Protein AF-A0A924BWK3-F1 (afdb_monomer_lite)

Sequence (110 aa):
VSGLRAALDDLARATPAAASVGALTLARALAAKTATVRYDAFLDLVPAYLATAARGLTGNRLARAIDRWEQATSLAASAVPLSLEPQSVAFRLAELVADLSRIGQPHEIA

Secondary structure (DSSP, 8-state):
-HHHHHHHHHHHHS-HHHHHHHHHHHHHHHSSGGGHHHHHHHHHHHHHHHHHHHTT--HHHHHHHHHHHHHHHHHHHHHTTTT--HHHHHHHHHHHHHTHHHHHS-----

pLDDT: mean 87.27, std 11.07, range [36.78, 95.5]

Radius of gyration: 13.74 Å; chains: 1; bounding box: 28×27×48 Å

Foldseek 3Di:
DVVLVVLLVCLLQDDLVVNLVSLLVQLVVCLDPVNVVVLLVLLVVLLVVLVVLLVVDDDPLNVLSVVLSVVSNVLSVCCVVVVNRSSVSSSSSSSSSNCNNVSPDPPPDD

Structure (mmCIF, N/CA/C/O backbone):
data_AF-A0A924BWK3-F1
#
_entry.id   AF-A0A924BWK3-F1
#
loop_
_atom_site.group_PDB
_atom_site.id
_atom_site.type_symbol
_atom_site.label_atom_id
_atom_site.label_alt_id
_atom_site.label_comp_id
_atom_site.label_asym_id
_atom_site.label_entity_id
_atom_site.label_seq_id
_atom_site.pdbx_PDB_ins_code
_atom_site.Cartn_x
_atom_site.Cartn_y
_atom_site.Cartn_z
_atom_site.occupancy
_atom_site.B_iso_or_equiv
_atom_site.auth_seq_id
_atom_site.auth_comp_id
_atom_site.auth_asym_id
_atom_site.auth_atom_id
_atom_site.pdbx_PDB_model_num
ATOM 1 N N . VAL A 1 1 ? 1.222 -9.182 -10.924 1.00 64.06 1 VAL A N 1
ATOM 2 C CA . VAL A 1 1 ? 0.835 -8.404 -9.719 1.00 64.06 1 VAL A CA 1
ATOM 3 C C . VAL A 1 1 ? 0.844 -9.215 -8.422 1.00 64.06 1 VAL A C 1
ATOM 5 O O . VAL A 1 1 ? 1.172 -8.652 -7.389 1.00 64.06 1 VAL A O 1
ATOM 8 N N . SER A 1 2 ? 0.580 -10.527 -8.445 1.00 71.62 2 SER A N 1
ATOM 9 C CA . SER A 1 2 ? 0.488 -11.378 -7.241 1.00 71.62 2 SER A CA 1
ATOM 10 C C . SER A 1 2 ? 1.726 -11.326 -6.328 1.00 71.62 2 SER A C 1
ATOM 12 O O . SER A 1 2 ? 1.585 -11.175 -5.120 1.00 71.62 2 SER A O 1
ATOM 14 N N . GLY A 1 3 ? 2.940 -11.357 -6.893 1.00 83.81 3 GLY A N 1
ATOM 15 C CA . GLY A 1 3 ? 4.179 -11.248 -6.104 1.00 83.81 3 GLY A CA 1
ATOM 16 C C . GLY A 1 3 ? 4.395 -9.877 -5.449 1.00 83.81 3 GLY A C 1
ATOM 17 O O . GLY A 1 3 ? 4.993 -9.793 -4.384 1.00 83.81 3 GLY A O 1
ATOM 18 N N . LEU A 1 4 ? 3.862 -8.806 -6.045 1.00 86.69 4 LEU A N 1
ATOM 19 C CA . LEU A 1 4 ? 3.962 -7.449 -5.502 1.00 86.69 4 LEU A CA 1
ATOM 20 C C . LEU A 1 4 ? 3.043 -7.272 -4.291 1.00 86.69 4 LEU A C 1
ATOM 22 O O . LEU A 1 4 ? 3.451 -6.721 -3.277 1.00 86.69 4 LEU A O 1
ATOM 26 N N . ARG A 1 5 ? 1.824 -7.817 -4.381 1.00 88.44 5 ARG A N 1
ATOM 27 C CA . ARG A 1 5 ? 0.885 -7.890 -3.257 1.00 88.44 5 ARG A CA 1
ATOM 28 C C . ARG A 1 5 ? 1.503 -8.650 -2.079 1.00 88.44 5 ARG A C 1
ATOM 30 O O . ARG A 1 5 ? 1.487 -8.133 -0.973 1.00 88.44 5 ARG A O 1
ATOM 37 N N . ALA A 1 6 ? 2.109 -9.814 -2.334 1.00 89.44 6 ALA A N 1
ATOM 38 C CA . ALA A 1 6 ? 2.772 -10.608 -1.299 1.00 89.44 6 ALA A CA 1
ATOM 39 C C . ALA A 1 6 ? 3.913 -9.844 -0.599 1.00 89.44 6 ALA A C 1
ATOM 41 O O . ALA A 1 6 ? 4.043 -9.931 0.618 1.00 89.44 6 ALA A O 1
ATOM 42 N N . ALA A 1 7 ? 4.698 -9.059 -1.347 1.00 90.31 7 ALA A N 1
ATOM 43 C CA . ALA A 1 7 ? 5.734 -8.205 -0.769 1.00 90.31 7 ALA A CA 1
ATOM 44 C C . ALA A 1 7 ? 5.147 -7.094 0.121 1.00 90.31 7 ALA A C 1
ATOM 46 O O . ALA A 1 7 ? 5.662 -6.850 1.206 1.00 90.31 7 ALA A O 1
ATOM 47 N N . LEU A 1 8 ? 4.050 -6.448 -0.294 1.00 91.50 8 LEU A N 1
ATOM 48 C CA . LEU A 1 8 ? 3.354 -5.449 0.532 1.00 91.50 8 LEU A CA 1
ATOM 49 C C . LEU A 1 8 ? 2.784 -6.055 1.822 1.00 91.50 8 LEU A C 1
ATOM 51 O O . LEU A 1 8 ? 2.866 -5.446 2.885 1.00 91.50 8 LEU A O 1
ATOM 55 N N . ASP A 1 9 ? 2.237 -7.263 1.724 1.00 91.38 9 ASP A N 1
ATOM 56 C CA . ASP A 1 9 ? 1.752 -8.047 2.857 1.00 91.38 9 ASP A CA 1
ATOM 57 C C . ASP A 1 9 ? 2.871 -8.372 3.861 1.00 91.38 9 ASP A C 1
ATOM 59 O O . ASP A 1 9 ? 2.662 -8.290 5.072 1.00 91.38 9 ASP A O 1
ATOM 63 N N . ASP A 1 10 ? 4.061 -8.727 3.370 1.00 91.56 10 ASP A N 1
ATOM 64 C CA . ASP A 1 10 ? 5.242 -8.966 4.204 1.00 91.56 10 ASP A CA 1
ATOM 65 C C . ASP A 1 10 ? 5.694 -7.685 4.922 1.00 91.56 10 ASP A C 1
ATOM 67 O O . ASP A 1 10 ? 5.833 -7.676 6.146 1.00 91.56 10 ASP A O 1
ATOM 71 N N . LEU A 1 11 ? 5.784 -6.566 4.192 1.00 91.31 11 LEU A N 1
ATOM 72 C CA . LEU A 1 11 ? 6.119 -5.251 4.752 1.00 91.31 11 LEU A CA 1
ATOM 73 C C . LEU A 1 11 ? 5.142 -4.807 5.841 1.00 91.31 11 LEU A C 1
ATOM 75 O O . LEU A 1 11 ? 5.564 -4.283 6.868 1.00 91.31 11 LEU A O 1
ATOM 79 N N . ALA A 1 12 ? 3.843 -5.026 5.632 1.00 89.56 12 ALA A N 1
ATOM 80 C CA . ALA A 1 12 ? 2.808 -4.638 6.586 1.00 89.56 12 ALA A CA 1
ATOM 81 C C . ALA A 1 12 ? 2.835 -5.466 7.887 1.00 89.56 12 ALA A C 1
ATOM 83 O O . ALA A 1 12 ? 2.272 -5.030 8.891 1.00 89.56 12 ALA A O 1
ATOM 84 N N . ARG A 1 13 ? 3.462 -6.653 7.883 1.00 88.25 13 ARG A N 1
ATOM 85 C CA . ARG A 1 13 ? 3.604 -7.535 9.059 1.00 88.25 13 ARG A CA 1
ATOM 86 C C . ARG A 1 13 ? 4.989 -7.488 9.701 1.00 88.25 13 ARG A C 1
ATOM 88 O O . ARG A 1 13 ? 5.143 -7.934 10.836 1.00 88.25 13 ARG A O 1
ATOM 95 N N . ALA A 1 14 ? 5.989 -6.998 8.979 1.00 88.56 14 ALA A N 1
ATOM 96 C CA . ALA A 1 14 ? 7.358 -6.923 9.450 1.00 88.56 14 ALA A CA 1
ATOM 97 C C . ALA A 1 14 ? 7.511 -5.933 10.618 1.00 88.56 14 ALA A C 1
ATOM 99 O O . ALA A 1 14 ? 6.751 -4.975 10.772 1.00 88.56 14 ALA A O 1
ATOM 100 N N . THR A 1 15 ? 8.540 -6.145 11.441 1.00 87.31 15 THR A N 1
ATOM 101 C CA . THR A 1 15 ? 8.966 -5.133 12.417 1.00 87.31 15 THR A CA 1
ATOM 102 C C . THR A 1 15 ? 9.446 -3.880 11.681 1.00 87.31 15 THR A C 1
ATOM 104 O O . THR A 1 15 ? 9.922 -4.002 10.552 1.00 87.31 15 THR A O 1
ATOM 107 N N . PRO A 1 16 ? 9.418 -2.681 12.294 1.00 84.06 16 PRO A N 1
ATOM 108 C CA . PRO A 1 16 ? 9.832 -1.454 11.611 1.00 84.06 16 PRO A CA 1
ATOM 109 C C . PRO A 1 16 ? 11.221 -1.547 10.959 1.00 84.06 16 PRO A C 1
ATOM 111 O O . PRO A 1 16 ? 11.397 -1.133 9.819 1.00 84.06 16 PRO A O 1
ATOM 114 N N . ALA A 1 17 ? 12.190 -2.170 11.641 1.00 85.38 17 ALA A N 1
ATOM 115 C CA . ALA A 1 17 ? 13.537 -2.360 11.107 1.00 85.38 17 ALA A CA 1
ATOM 116 C C . ALA A 1 17 ? 13.569 -3.299 9.885 1.00 85.38 17 ALA A C 1
ATOM 118 O O . ALA A 1 17 ? 14.219 -2.992 8.887 1.00 85.38 17 ALA A O 1
ATOM 119 N N . ALA A 1 18 ? 12.853 -4.428 9.937 1.00 89.06 18 ALA A N 1
ATOM 120 C CA . ALA A 1 18 ? 12.775 -5.363 8.816 1.00 89.06 18 ALA A CA 1
ATOM 121 C C . ALA A 1 18 ? 11.975 -4.777 7.639 1.00 89.06 18 ALA A C 1
ATOM 123 O O . ALA A 1 18 ? 12.346 -4.970 6.481 1.00 89.06 18 ALA A O 1
ATOM 124 N N . ALA A 1 19 ? 10.931 -4.001 7.931 1.00 89.69 19 ALA A N 1
ATOM 125 C CA . ALA A 1 19 ? 10.104 -3.349 6.932 1.00 89.69 19 ALA A CA 1
ATOM 126 C C . ALA A 1 19 ? 10.889 -2.288 6.144 1.00 89.69 19 ALA A C 1
ATOM 128 O O . ALA A 1 19 ? 10.785 -2.254 4.922 1.00 89.69 19 ALA A O 1
ATOM 129 N N . SER A 1 20 ? 11.751 -1.491 6.791 1.00 89.31 20 SER A N 1
ATOM 130 C CA . SER A 1 20 ? 12.635 -0.550 6.082 1.00 89.31 20 SER A CA 1
ATOM 131 C C . SER A 1 20 ? 13.607 -1.264 5.131 1.00 89.31 20 SER A C 1
ATOM 133 O O . SER A 1 20 ? 13.817 -0.819 4.000 1.00 89.31 20 SER A O 1
ATOM 135 N N . VAL A 1 21 ? 14.172 -2.404 5.546 1.00 92.56 21 VAL A N 1
ATOM 136 C CA . VAL A 1 21 ? 15.059 -3.216 4.690 1.00 92.56 21 VAL A CA 1
ATOM 137 C C . VAL A 1 21 ? 14.293 -3.813 3.505 1.00 92.56 21 VAL A C 1
ATOM 139 O O . VAL A 1 21 ? 14.768 -3.760 2.364 1.00 92.56 21 VAL A O 1
ATOM 142 N N . GLY A 1 22 ? 13.092 -4.341 3.749 1.00 92.25 22 GLY A N 1
ATOM 143 C CA . GLY A 1 22 ? 12.212 -4.852 2.700 1.00 92.25 22 GLY A CA 1
ATOM 144 C C . GLY A 1 22 ? 11.787 -3.757 1.719 1.00 92.25 22 GLY A C 1
ATOM 145 O O . GLY A 1 22 ? 11.840 -3.968 0.508 1.00 92.25 22 GLY A O 1
ATOM 146 N N . ALA A 1 23 ? 11.444 -2.566 2.220 1.00 92.38 23 ALA A N 1
ATOM 147 C CA . ALA A 1 23 ? 11.046 -1.413 1.418 1.00 92.38 23 ALA A CA 1
ATOM 148 C C . ALA A 1 23 ? 12.177 -0.976 0.481 1.00 92.38 23 ALA A C 1
ATOM 150 O O . ALA A 1 23 ? 11.950 -0.774 -0.712 1.00 92.38 23 ALA A O 1
ATOM 151 N N . LEU A 1 24 ? 13.415 -0.912 0.984 1.00 92.94 24 LEU A N 1
ATOM 152 C CA . LEU A 1 24 ? 14.593 -0.595 0.172 1.00 92.94 24 LEU A CA 1
ATOM 153 C C . LEU A 1 24 ? 14.856 -1.660 -0.899 1.00 92.94 24 LEU A C 1
ATOM 155 O O . LEU A 1 24 ? 15.176 -1.336 -2.044 1.00 92.94 24 LEU A O 1
ATOM 159 N N . THR A 1 25 ? 14.711 -2.934 -0.539 1.00 92.25 25 THR A N 1
ATOM 160 C CA . THR A 1 25 ? 14.897 -4.056 -1.467 1.00 92.25 25 THR A CA 1
ATOM 161 C C . THR A 1 25 ? 13.854 -4.025 -2.586 1.00 92.25 25 THR A C 1
ATOM 163 O O . THR A 1 25 ? 14.204 -4.147 -3.762 1.00 92.25 25 THR A O 1
ATOM 166 N N . LEU A 1 26 ? 12.586 -3.787 -2.240 1.00 91.50 26 LEU A N 1
ATOM 167 C CA . LEU A 1 26 ? 11.490 -3.661 -3.195 1.00 91.50 26 LEU A CA 1
ATOM 168 C C . LEU A 1 26 ? 11.689 -2.454 -4.121 1.00 91.50 26 LEU A C 1
ATOM 170 O O . LEU A 1 26 ? 11.556 -2.584 -5.337 1.00 91.50 26 LEU A O 1
ATOM 174 N N . ALA A 1 27 ? 12.076 -1.305 -3.564 1.00 92.62 27 ALA A N 1
ATOM 175 C CA . ALA A 1 27 ? 12.344 -0.089 -4.325 1.00 92.62 27 ALA A CA 1
ATOM 176 C C . ALA A 1 27 ? 13.445 -0.290 -5.374 1.00 92.62 27 ALA A C 1
ATOM 178 O O . ALA A 1 27 ? 13.269 0.069 -6.537 1.00 92.62 27 ALA A O 1
ATOM 179 N N . ARG A 1 28 ? 14.554 -0.936 -4.995 1.00 91.00 28 ARG A N 1
ATOM 180 C CA . ARG A 1 28 ? 15.643 -1.279 -5.924 1.00 91.00 28 ARG A CA 1
ATOM 181 C C . ARG A 1 28 ? 15.175 -2.205 -7.047 1.00 91.00 28 ARG A C 1
ATOM 183 O O . ARG A 1 28 ? 15.548 -2.002 -8.199 1.00 91.00 28 ARG A O 1
ATOM 190 N N . ALA A 1 29 ? 14.341 -3.196 -6.732 1.00 90.06 29 ALA A N 1
ATOM 191 C CA . ALA A 1 29 ? 13.800 -4.118 -7.730 1.00 90.06 29 ALA A CA 1
ATOM 192 C C . ALA A 1 29 ? 12.862 -3.421 -8.736 1.00 90.06 29 ALA A C 1
ATOM 194 O O . ALA A 1 29 ? 12.839 -3.788 -9.912 1.00 90.06 29 ALA A O 1
ATOM 195 N N . LEU A 1 30 ? 12.110 -2.410 -8.289 1.00 88.19 30 LEU A N 1
ATOM 196 C CA . LEU A 1 30 ? 11.195 -1.623 -9.124 1.00 88.19 30 LEU A CA 1
ATOM 197 C C . LEU A 1 30 ? 11.899 -0.514 -9.921 1.00 88.19 30 LEU A C 1
ATOM 199 O O . LEU A 1 30 ? 11.400 -0.119 -10.970 1.00 88.19 30 LEU A O 1
ATOM 203 N N . ALA A 1 31 ? 13.070 -0.059 -9.473 1.00 86.62 31 ALA A N 1
ATOM 204 C CA . ALA A 1 31 ? 13.891 0.929 -10.174 1.00 86.62 31 ALA A CA 1
ATOM 205 C C . ALA A 1 31 ? 14.656 0.359 -11.383 1.00 86.62 31 ALA A C 1
ATOM 207 O O . ALA A 1 31 ? 15.244 1.107 -12.166 1.00 86.62 31 ALA A O 1
ATOM 208 N N . ALA A 1 32 ? 14.670 -0.966 -11.557 1.00 87.31 32 ALA A N 1
ATOM 209 C CA . ALA A 1 32 ? 15.295 -1.589 -12.714 1.00 87.31 32 ALA A CA 1
ATOM 210 C C . ALA A 1 32 ? 14.601 -1.147 -14.016 1.00 87.31 32 ALA A C 1
ATOM 212 O O . ALA A 1 32 ? 13.377 -1.148 -14.117 1.00 87.31 32 ALA A O 1
ATOM 213 N N . LYS A 1 33 ? 15.379 -0.848 -15.063 1.00 73.81 33 LYS A N 1
ATOM 214 C CA . LYS A 1 33 ? 14.865 -0.354 -16.358 1.00 73.81 33 LYS A CA 1
ATOM 215 C C . LYS A 1 33 ? 13.847 -1.292 -17.028 1.00 73.81 33 LYS A C 1
ATOM 217 O O . LYS A 1 33 ? 13.019 -0.850 -17.811 1.00 73.81 33 LYS A O 1
ATOM 222 N N . THR A 1 34 ? 13.895 -2.586 -16.721 1.00 80.50 34 THR A N 1
ATOM 223 C CA . THR A 1 34 ? 12.954 -3.604 -17.223 1.00 80.50 34 THR A CA 1
ATOM 224 C C . THR A 1 34 ? 11.701 -3.753 -16.356 1.00 80.50 34 THR A C 1
ATOM 226 O O . THR A 1 34 ? 10.788 -4.501 -16.704 1.00 80.50 34 THR A O 1
ATOM 229 N N . ALA A 1 35 ? 11.640 -3.064 -15.216 1.00 84.69 35 ALA A N 1
ATOM 230 C CA . ALA A 1 35 ? 10.557 -3.148 -14.250 1.00 84.69 35 ALA A CA 1
ATOM 231 C C . ALA A 1 35 ? 9.490 -2.059 -14.429 1.00 84.69 35 ALA A C 1
ATOM 233 O O . ALA A 1 35 ? 8.577 -2.014 -13.615 1.00 84.69 35 ALA A O 1
ATOM 234 N N . THR A 1 36 ? 9.525 -1.250 -15.498 1.00 83.94 36 THR A N 1
ATOM 235 C CA . THR A 1 36 ? 8.558 -0.160 -15.749 1.00 83.94 36 THR A CA 1
ATOM 236 C C . THR A 1 36 ? 7.102 -0.602 -15.590 1.00 83.94 36 THR A C 1
ATOM 238 O O . THR A 1 36 ? 6.353 0.031 -14.859 1.00 83.94 36 THR A O 1
ATOM 241 N N . VAL A 1 37 ? 6.718 -1.743 -16.173 1.00 88.25 37 VAL A N 1
ATOM 242 C CA . VAL A 1 37 ? 5.352 -2.289 -16.044 1.00 88.25 37 VAL A CA 1
ATOM 243 C C . VAL A 1 37 ? 5.016 -2.678 -14.597 1.00 88.25 37 VAL A C 1
ATOM 245 O O . VAL A 1 37 ? 3.876 -2.555 -14.161 1.00 88.25 37 VAL A O 1
ATOM 248 N N . ARG A 1 38 ? 6.000 -3.161 -13.824 1.00 88.62 38 ARG A N 1
ATOM 249 C CA . ARG A 1 38 ? 5.802 -3.500 -12.404 1.00 88.62 38 ARG A CA 1
ATOM 250 C C . ARG A 1 38 ? 5.734 -2.255 -11.527 1.00 88.62 38 ARG A C 1
ATOM 252 O O . ARG A 1 38 ? 5.005 -2.280 -10.546 1.00 88.62 38 ARG A O 1
ATOM 259 N N . TYR A 1 39 ? 6.500 -1.221 -11.864 1.00 90.50 39 TYR A N 1
ATOM 260 C CA . TYR A 1 39 ? 6.486 0.065 -11.181 1.00 90.50 39 TYR A CA 1
ATOM 261 C C . TYR A 1 39 ? 5.149 0.778 -11.386 1.00 90.50 39 TYR A C 1
ATOM 263 O O . TYR A 1 39 ? 4.534 1.178 -10.410 1.00 90.50 39 TYR A O 1
ATOM 271 N N . ASP A 1 40 ? 4.647 0.836 -12.618 1.00 90.44 40 ASP A N 1
ATOM 272 C CA . ASP A 1 40 ? 3.334 1.413 -12.923 1.00 90.44 40 ASP A CA 1
ATOM 273 C C . ASP A 1 40 ? 2.215 0.691 -12.149 1.00 90.44 40 ASP A C 1
ATOM 275 O O . ASP A 1 40 ? 1.498 1.293 -11.353 1.00 90.44 40 ASP A O 1
ATOM 279 N N . ALA A 1 41 ? 2.207 -0.646 -12.206 1.00 92.19 41 ALA A N 1
ATOM 280 C CA . ALA A 1 41 ? 1.288 -1.452 -11.406 1.00 92.19 41 ALA A CA 1
ATOM 281 C C . ALA A 1 41 ? 1.465 -1.264 -9.885 1.00 92.19 41 ALA A C 1
ATOM 283 O O . ALA A 1 41 ? 0.531 -1.516 -9.128 1.00 92.19 41 ALA A O 1
ATOM 284 N N . PHE A 1 42 ? 2.652 -0.872 -9.411 1.00 92.38 42 PHE A N 1
ATOM 285 C CA . PHE A 1 42 ? 2.901 -0.571 -8.001 1.00 92.38 42 PHE A CA 1
ATOM 286 C C . PHE A 1 42 ? 2.297 0.770 -7.583 1.00 92.38 42 PHE A C 1
ATOM 288 O O . PHE A 1 42 ? 1.737 0.847 -6.488 1.00 92.38 42 PHE A O 1
ATOM 295 N N . LEU A 1 43 ? 2.360 1.783 -8.453 1.00 92.81 43 LEU A N 1
ATOM 296 C CA . LEU A 1 43 ? 1.749 3.092 -8.218 1.00 92.81 43 LEU A CA 1
ATOM 297 C C . LEU A 1 43 ? 0.235 2.980 -8.010 1.00 92.81 43 LEU A C 1
ATOM 299 O O . LEU A 1 43 ? -0.290 3.622 -7.105 1.00 92.81 43 LEU A O 1
ATOM 303 N N . ASP A 1 44 ? -0.440 2.108 -8.760 1.00 93.00 44 ASP A N 1
ATOM 304 C CA . ASP A 1 44 ? -1.874 1.844 -8.576 1.00 93.00 44 ASP A CA 1
ATOM 305 C C . ASP A 1 44 ? -2.166 0.921 -7.381 1.00 93.00 44 ASP A C 1
ATOM 307 O O . ASP A 1 44 ? -3.160 1.080 -6.662 1.00 93.00 44 ASP A O 1
ATOM 311 N N . LEU A 1 45 ? -1.304 -0.075 -7.146 1.00 93.56 45 LEU A N 1
ATOM 312 C CA . LEU A 1 45 ? -1.546 -1.105 -6.136 1.00 93.56 45 LEU A CA 1
ATOM 313 C C . LEU A 1 45 ? -1.427 -0.578 -4.704 1.00 93.56 45 LEU A C 1
ATOM 315 O O . LEU A 1 45 ? -2.206 -0.998 -3.846 1.00 93.56 45 LEU A O 1
ATOM 319 N N . VAL A 1 46 ? -0.455 0.294 -4.416 1.00 94.69 46 VAL A N 1
ATOM 320 C CA . VAL A 1 46 ? -0.200 0.771 -3.045 1.00 94.69 46 VAL A CA 1
ATOM 321 C C . VAL A 1 46 ? -1.388 1.559 -2.471 1.00 94.69 46 VAL A C 1
ATOM 323 O O . VAL A 1 46 ? -1.847 1.199 -1.381 1.00 94.69 46 VAL A O 1
ATOM 326 N N . PRO A 1 47 ? -1.962 2.559 -3.172 1.00 94.12 47 PRO A N 1
ATOM 327 C CA . PRO A 1 47 ? -3.174 3.239 -2.718 1.00 94.12 47 PRO A CA 1
ATOM 328 C C . PRO A 1 47 ? -4.345 2.275 -2.497 1.00 94.12 47 PRO A C 1
ATOM 330 O O . 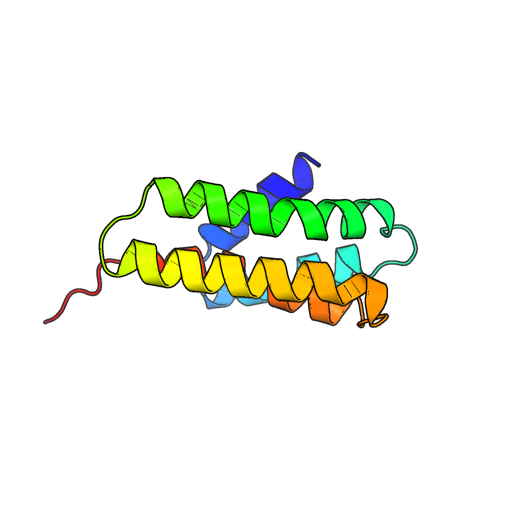PRO A 1 47 ? -5.015 2.337 -1.465 1.00 94.12 47 PRO A O 1
ATOM 333 N N . ALA A 1 48 ? -4.566 1.323 -3.410 1.00 93.62 48 ALA A N 1
ATOM 334 C CA . ALA A 1 48 ? -5.627 0.326 -3.264 1.00 93.62 48 ALA A CA 1
ATOM 335 C C . ALA A 1 48 ? -5.413 -0.592 -2.041 1.00 93.62 48 ALA A C 1
ATOM 337 O O . ALA A 1 48 ? -6.370 -0.964 -1.349 1.00 93.62 48 ALA A O 1
ATOM 338 N N . TYR A 1 49 ? -4.159 -0.946 -1.744 1.00 93.62 49 TYR A N 1
ATOM 339 C CA . TYR A 1 49 ? -3.786 -1.717 -0.559 1.00 93.62 49 TYR A CA 1
ATOM 340 C C . TYR A 1 49 ? -4.110 -0.953 0.730 1.00 93.62 49 TYR A C 1
ATOM 342 O O . TYR A 1 49 ? -4.813 -1.485 1.591 1.00 93.62 49 TYR A O 1
ATOM 350 N N . LEU A 1 50 ? -3.669 0.304 0.836 1.00 91.44 50 LEU A N 1
ATOM 351 C CA . LEU A 1 50 ? -3.910 1.161 2.002 1.00 91.44 50 LEU A CA 1
ATOM 352 C C . LEU A 1 50 ? -5.404 1.424 2.226 1.00 91.44 50 LEU A C 1
ATOM 354 O O . LEU A 1 50 ? -5.883 1.294 3.351 1.00 91.44 50 LEU A O 1
ATOM 358 N N . ALA A 1 51 ? -6.163 1.694 1.160 1.00 93.06 51 ALA A N 1
ATOM 359 C CA . ALA A 1 51 ? -7.612 1.870 1.240 1.00 93.06 51 ALA A CA 1
ATOM 360 C C . ALA A 1 51 ? -8.315 0.618 1.788 1.00 93.06 51 ALA A C 1
ATOM 362 O O . ALA A 1 51 ? -9.240 0.719 2.592 1.00 93.06 51 ALA A O 1
ATOM 363 N N . THR A 1 52 ? -7.866 -0.572 1.379 1.00 91.88 52 THR A N 1
ATOM 364 C CA . THR A 1 52 ? -8.404 -1.844 1.885 1.00 91.88 52 THR A CA 1
ATOM 365 C C . THR A 1 52 ? -8.065 -2.039 3.362 1.00 91.88 52 THR A C 1
ATOM 367 O O . THR A 1 52 ? -8.945 -2.397 4.141 1.00 91.88 52 THR A O 1
ATOM 370 N N . ALA A 1 53 ? -6.818 -1.763 3.758 1.00 89.06 53 ALA A N 1
ATOM 371 C CA . ALA A 1 53 ? -6.379 -1.858 5.149 1.00 89.06 53 ALA A CA 1
ATOM 372 C C . ALA A 1 53 ? -7.157 -0.895 6.065 1.00 89.06 53 ALA A C 1
ATOM 374 O O . ALA A 1 53 ? -7.543 -1.270 7.170 1.00 89.06 53 ALA A O 1
ATOM 375 N N . ALA A 1 54 ? -7.462 0.313 5.582 1.00 89.81 54 ALA A N 1
ATOM 376 C CA . ALA A 1 54 ? -8.235 1.305 6.322 1.00 89.81 54 ALA A CA 1
ATOM 377 C C . ALA A 1 54 ? -9.662 0.833 6.652 1.00 89.81 54 ALA A C 1
ATOM 379 O O . ALA A 1 54 ? -10.156 1.131 7.736 1.00 89.81 54 ALA A O 1
ATOM 380 N N . ARG A 1 55 ? -10.317 0.045 5.783 1.00 88.06 55 ARG A N 1
ATOM 381 C CA . ARG A 1 55 ? -11.707 -0.413 6.007 1.00 88.06 55 ARG A CA 1
ATOM 382 C C . ARG A 1 55 ? -11.896 -1.253 7.273 1.00 88.06 55 ARG A C 1
ATOM 384 O O . ARG A 1 55 ? -13.008 -1.308 7.787 1.00 88.06 55 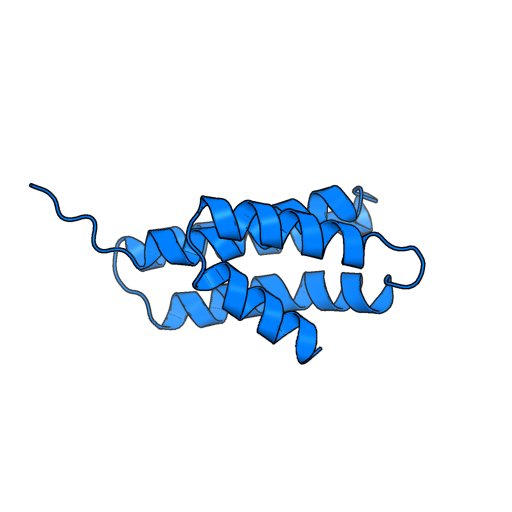ARG A O 1
ATOM 391 N N . GLY A 1 56 ? -10.844 -1.917 7.754 1.00 84.50 56 GLY A N 1
ATOM 392 C CA . GLY A 1 56 ? -10.882 -2.721 8.980 1.00 84.50 56 GLY A CA 1
ATOM 393 C C . GLY A 1 56 ? -10.592 -1.936 10.264 1.00 84.50 56 GLY A C 1
ATOM 394 O O . GLY A 1 56 ? -10.600 -2.520 11.345 1.00 84.50 56 GLY A O 1
ATOM 395 N N . LEU A 1 57 ? -10.296 -0.638 10.164 1.00 87.50 57 LEU A N 1
ATOM 396 C CA . LEU A 1 57 ? -9.865 0.197 11.283 1.00 87.50 57 LEU A CA 1
ATOM 397 C C . LEU A 1 57 ? -10.969 1.157 11.728 1.00 87.50 57 LEU A C 1
ATOM 399 O O . LEU A 1 57 ? -11.847 1.542 10.960 1.00 87.50 57 LEU A O 1
ATOM 403 N N . THR A 1 58 ? -10.893 1.592 12.985 1.00 87.38 58 THR A N 1
ATOM 404 C CA . THR A 1 58 ? -11.832 2.550 13.582 1.00 87.38 58 THR A CA 1
ATOM 405 C C . THR A 1 58 ? -11.104 3.585 14.444 1.00 87.38 58 THR A C 1
ATOM 407 O O . THR A 1 58 ? -9.959 3.385 14.871 1.00 87.38 58 THR A O 1
ATOM 410 N N . GLY A 1 59 ? -11.758 4.726 14.687 1.00 89.25 59 GLY A N 1
ATOM 411 C CA . GLY A 1 59 ? -11.244 5.800 15.543 1.00 89.25 59 GLY A CA 1
ATOM 412 C C . GLY A 1 59 ? -9.905 6.375 15.063 1.00 89.25 59 GLY A C 1
ATOM 413 O O . GLY A 1 59 ? -9.694 6.579 13.869 1.00 89.25 59 GLY A O 1
ATOM 414 N N . ASN A 1 60 ? -8.972 6.608 15.992 1.00 88.12 60 ASN A N 1
ATOM 415 C CA . ASN A 1 60 ? -7.661 7.200 15.686 1.00 88.12 60 ASN A CA 1
ATOM 416 C C . ASN A 1 60 ? -6.826 6.356 14.705 1.00 88.12 60 ASN A C 1
ATOM 418 O O . ASN A 1 60 ? -6.032 6.892 13.935 1.00 88.12 60 ASN A O 1
ATOM 422 N N . ARG A 1 61 ? -7.009 5.029 14.710 1.00 87.56 61 ARG A N 1
ATOM 423 C CA . ARG A 1 61 ? -6.303 4.129 13.788 1.00 87.56 61 ARG A CA 1
ATOM 424 C C . ARG A 1 61 ? -6.781 4.319 12.350 1.00 87.56 61 ARG A C 1
ATOM 426 O O . ARG A 1 61 ? -5.957 4.366 11.443 1.00 87.56 61 ARG A O 1
ATOM 433 N N . LEU A 1 62 ? -8.088 4.506 12.159 1.00 90.75 62 LEU A N 1
ATOM 434 C CA . LEU A 1 62 ? -8.659 4.830 10.853 1.00 90.75 62 LEU A CA 1
ATOM 435 C C . LEU A 1 62 ? -8.134 6.172 10.338 1.00 90.75 62 LEU A C 1
ATOM 437 O O . LEU A 1 62 ? -7.673 6.236 9.205 1.00 90.75 62 LEU A O 1
ATOM 441 N N . ALA A 1 63 ? -8.137 7.212 11.178 1.00 90.44 63 ALA A N 1
ATOM 442 C CA . ALA A 1 63 ? -7.634 8.532 10.793 1.00 90.44 63 ALA A CA 1
ATOM 443 C C . ALA A 1 63 ? -6.172 8.474 10.314 1.00 90.44 63 ALA A C 1
ATOM 445 O O . ALA A 1 63 ? -5.852 8.996 9.249 1.00 90.44 63 ALA A O 1
ATOM 446 N N . ARG A 1 64 ? -5.298 7.761 11.041 1.00 91.12 64 ARG A N 1
ATOM 447 C CA . ARG A 1 64 ? -3.902 7.561 10.616 1.00 91.12 64 ARG A CA 1
ATOM 448 C C . ARG A 1 64 ? -3.788 6.763 9.317 1.00 91.12 64 ARG A C 1
ATOM 450 O O . ARG A 1 64 ? -2.937 7.080 8.497 1.00 91.12 64 ARG A O 1
ATOM 457 N N . ALA A 1 65 ? -4.613 5.736 9.115 1.00 90.94 65 ALA A N 1
ATOM 458 C CA . ALA A 1 65 ? -4.586 4.953 7.880 1.00 90.94 65 ALA A CA 1
ATOM 459 C C . ALA A 1 65 ? -5.061 5.758 6.661 1.00 90.94 65 ALA A C 1
ATOM 461 O O . ALA A 1 65 ? -4.476 5.623 5.588 1.00 90.94 65 ALA A O 1
ATOM 462 N N . ILE A 1 66 ? -6.074 6.614 6.833 1.00 93.00 66 ILE A N 1
ATOM 463 C CA . ILE A 1 66 ? -6.541 7.544 5.795 1.00 93.00 66 ILE A CA 1
ATOM 464 C C . ILE A 1 66 ? -5.428 8.528 5.433 1.00 93.00 66 ILE A C 1
ATOM 466 O O . ILE A 1 66 ? -5.113 8.654 4.257 1.00 93.00 66 ILE A O 1
ATOM 470 N N . ASP A 1 67 ? -4.761 9.126 6.422 1.00 93.69 67 ASP A N 1
ATOM 471 C CA . ASP A 1 67 ? -3.622 10.025 6.192 1.00 93.69 67 ASP A CA 1
ATOM 472 C C . ASP A 1 67 ? -2.511 9.350 5.359 1.00 93.69 67 ASP A C 1
ATOM 474 O O . ASP A 1 67 ? -1.973 9.939 4.420 1.00 93.69 67 ASP A O 1
ATOM 478 N N . ARG A 1 68 ? -2.206 8.069 5.617 1.00 93.19 68 ARG A N 1
ATOM 479 C CA . ARG A 1 68 ? -1.225 7.326 4.799 1.00 93.19 68 ARG A CA 1
ATOM 480 C C . ARG A 1 68 ? -1.725 7.015 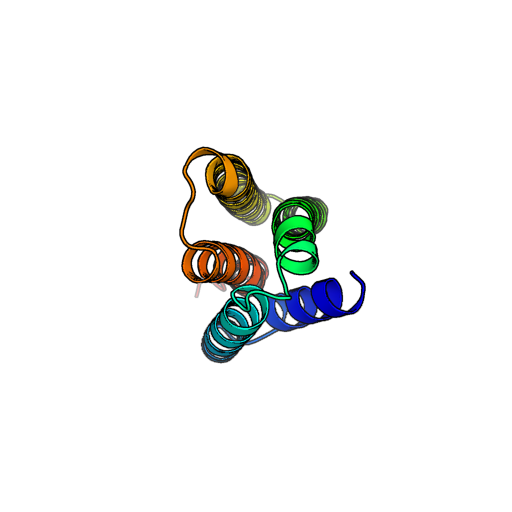3.403 1.00 93.19 68 ARG A C 1
ATOM 482 O O . ARG A 1 68 ? -0.940 7.068 2.457 1.00 93.19 68 ARG A O 1
ATOM 489 N N . TRP A 1 69 ? -3.007 6.702 3.267 1.00 94.75 69 TRP A N 1
ATOM 490 C CA . TRP A 1 69 ? -3.636 6.511 1.969 1.00 94.75 69 TRP A CA 1
ATOM 491 C C . TRP A 1 69 ? -3.608 7.795 1.126 1.00 94.75 69 TRP A C 1
ATOM 493 O O . TRP A 1 69 ? -3.258 7.730 -0.053 1.00 94.75 69 TRP A O 1
ATOM 503 N N . GLU A 1 70 ? -3.894 8.957 1.714 1.00 95.50 70 GLU A N 1
ATOM 504 C CA . GLU A 1 70 ? -3.836 10.252 1.027 1.00 95.50 70 GLU A CA 1
ATOM 505 C C . GLU A 1 70 ? -2.409 10.584 0.580 1.00 95.50 70 GLU A C 1
ATOM 507 O O . GLU A 1 70 ? -2.187 10.919 -0.587 1.00 95.50 70 GLU A O 1
ATOM 512 N N . GLN A 1 71 ? -1.424 10.406 1.467 1.00 95.00 71 GLN A N 1
ATOM 513 C CA . GLN A 1 71 ? -0.009 10.593 1.134 1.00 95.00 71 GLN A CA 1
ATOM 514 C C . GLN A 1 71 ? 0.439 9.677 -0.011 1.00 95.00 71 GLN A C 1
ATOM 516 O O . GLN A 1 71 ? 1.105 10.134 -0.942 1.00 95.00 71 GLN A O 1
ATOM 521 N N . ALA A 1 72 ? 0.054 8.397 0.023 1.00 95.06 72 ALA A N 1
ATOM 522 C CA . ALA A 1 72 ? 0.403 7.442 -1.023 1.00 95.06 72 ALA A CA 1
ATOM 523 C C . ALA A 1 72 ? -0.256 7.788 -2.362 1.00 95.06 72 ALA A C 1
ATOM 525 O O . ALA A 1 72 ? 0.401 7.746 -3.399 1.00 95.06 72 ALA A O 1
ATOM 526 N N . THR A 1 73 ? -1.535 8.164 -2.338 1.00 94.69 73 THR A N 1
ATOM 527 C CA . THR A 1 73 ? -2.297 8.538 -3.536 1.00 94.69 73 THR A CA 1
ATOM 528 C C . THR A 1 73 ? -1.714 9.791 -4.185 1.00 94.69 73 THR A C 1
ATOM 530 O O . THR A 1 73 ? -1.470 9.806 -5.389 1.00 94.69 73 THR A O 1
ATOM 533 N N . SER A 1 74 ? -1.425 10.821 -3.385 1.00 95.12 74 SER A N 1
ATOM 534 C CA . SER A 1 74 ? -0.817 12.066 -3.862 1.00 95.12 74 SER A CA 1
ATOM 535 C C . SER A 1 74 ? 0.575 11.832 -4.458 1.00 95.12 74 SER A C 1
ATOM 537 O O . SER A 1 74 ? 0.882 12.314 -5.552 1.00 95.12 74 SER A O 1
ATOM 539 N N . LEU A 1 75 ? 1.407 11.026 -3.788 1.00 94.06 75 LEU A N 1
ATOM 540 C CA . LEU A 1 75 ? 2.742 10.684 -4.274 1.00 94.06 75 LEU A CA 1
ATOM 541 C C . LEU A 1 75 ? 2.693 9.868 -5.575 1.00 94.06 75 LEU A C 1
ATOM 543 O O . LEU A 1 75 ? 3.434 10.165 -6.509 1.00 94.06 75 LEU A O 1
ATOM 547 N N . ALA A 1 76 ? 1.811 8.871 -5.666 1.00 93.44 76 ALA A N 1
ATOM 548 C CA . ALA A 1 76 ? 1.657 8.061 -6.872 1.00 93.44 76 ALA A CA 1
ATOM 549 C C . ALA A 1 76 ? 1.163 8.897 -8.065 1.00 93.44 76 ALA A C 1
ATOM 551 O O . ALA A 1 76 ? 1.731 8.813 -9.153 1.00 93.44 76 ALA A O 1
ATOM 552 N N . ALA A 1 77 ? 0.172 9.768 -7.844 1.00 92.75 77 ALA A N 1
ATOM 553 C CA . ALA A 1 77 ? -0.375 10.646 -8.879 1.00 92.75 77 ALA A CA 1
ATOM 554 C C . ALA A 1 77 ? 0.646 11.672 -9.400 1.00 92.75 77 ALA A C 1
ATOM 556 O O . ALA A 1 77 ? 0.610 12.044 -10.571 1.00 92.75 77 ALA A O 1
ATOM 557 N N . SER A 1 78 ? 1.568 12.127 -8.548 1.00 93.31 78 SER A N 1
ATOM 558 C CA . SER A 1 78 ? 2.604 13.101 -8.914 1.00 93.31 78 SER A CA 1
ATOM 559 C C . SER A 1 78 ? 3.878 12.467 -9.486 1.00 93.31 78 SER A C 1
ATOM 561 O O . SER A 1 78 ? 4.652 13.161 -10.147 1.00 93.31 78 SER A O 1
ATOM 563 N N . ALA A 1 79 ? 4.080 11.156 -9.320 1.00 90.75 79 ALA A N 1
ATOM 564 C CA . ALA A 1 79 ? 5.298 10.462 -9.730 1.00 90.75 79 ALA A CA 1
ATOM 565 C C . ALA A 1 79 ? 5.580 10.527 -11.238 1.00 90.75 79 ALA A C 1
ATOM 567 O O . ALA A 1 79 ? 6.695 10.864 -11.639 1.00 90.75 79 ALA A O 1
ATOM 568 N N . VAL A 1 80 ? 4.582 10.222 -12.074 1.00 87.06 80 VAL A N 1
ATOM 569 C CA . VAL A 1 80 ? 4.732 10.229 -13.540 1.00 87.06 80 VAL A CA 1
ATOM 570 C C . VAL A 1 80 ? 4.772 11.658 -14.104 1.00 87.06 80 VAL A C 1
ATOM 572 O O . VAL A 1 80 ? 5.719 11.966 -14.830 1.00 87.06 80 VAL A O 1
ATOM 575 N N . PRO A 1 81 ? 3.838 12.572 -13.754 1.00 89.81 81 PRO A N 1
ATOM 576 C CA . PRO A 1 81 ? 3.828 13.930 -14.304 1.00 89.81 81 PRO A CA 1
ATOM 577 C C . PRO A 1 81 ? 5.071 14.752 -13.956 1.00 89.81 81 PRO A C 1
ATOM 579 O O . PRO A 1 81 ? 5.543 15.525 -14.784 1.00 89.81 81 PRO A O 1
ATOM 582 N N . LEU A 1 82 ? 5.617 14.580 -12.747 1.00 90.00 82 LEU A N 1
ATOM 583 C CA . LEU A 1 82 ? 6.819 15.295 -12.305 1.00 90.00 82 LEU A CA 1
ATOM 584 C C . LEU A 1 82 ? 8.118 14.550 -12.639 1.00 90.00 82 LEU A C 1
ATOM 586 O O . LEU A 1 82 ? 9.188 15.018 -12.258 1.00 90.00 82 LEU A O 1
ATOM 590 N N . SER A 1 83 ? 8.043 13.405 -13.335 1.00 87.44 83 SER A N 1
ATOM 591 C CA . SER A 1 83 ? 9.197 12.541 -13.627 1.00 87.44 83 SER A CA 1
ATOM 592 C C . SER A 1 83 ? 10.057 12.277 -12.385 1.00 87.44 83 SER A C 1
ATOM 594 O O . SER A 1 83 ? 11.284 12.386 -12.419 1.00 87.44 83 SER A O 1
ATOM 596 N N . LEU A 1 84 ? 9.399 11.970 -11.262 1.00 90.25 84 LEU A N 1
ATOM 597 C CA . LEU A 1 84 ? 10.094 11.678 -10.015 1.00 90.25 84 LEU A CA 1
ATOM 598 C C . LEU A 1 84 ? 10.931 10.405 -10.153 1.00 90.25 84 LEU A C 1
ATOM 600 O O . LEU A 1 84 ? 10.627 9.500 -10.930 1.00 90.25 84 LEU A O 1
ATOM 604 N N . GLU A 1 85 ? 11.989 10.331 -9.352 1.00 90.38 85 GLU A N 1
ATOM 605 C CA . GLU A 1 85 ? 12.922 9.214 -9.377 1.00 90.38 85 GLU A CA 1
ATOM 606 C C . GLU A 1 85 ? 12.232 7.920 -8.873 1.00 90.38 85 GLU A C 1
ATOM 608 O O . GLU A 1 85 ? 11.762 7.888 -7.728 1.00 90.38 85 GLU A O 1
ATOM 613 N N . PRO A 1 86 ? 12.131 6.855 -9.702 1.00 89.06 86 PRO A N 1
ATOM 614 C CA . PRO A 1 86 ? 11.299 5.688 -9.396 1.00 89.06 8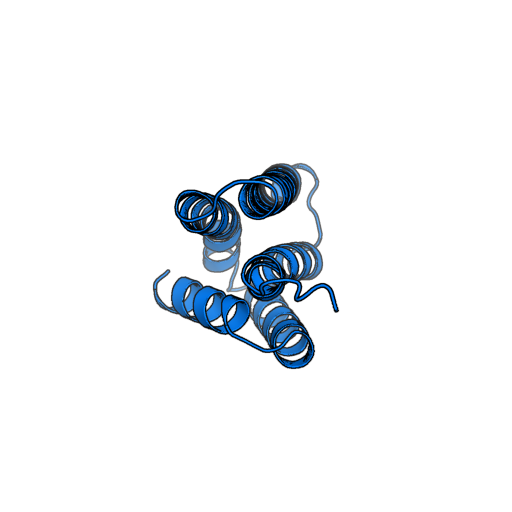6 PRO A CA 1
ATOM 615 C C . PRO A 1 86 ? 11.689 4.940 -8.122 1.00 89.06 86 PRO A C 1
ATOM 617 O O . PRO A 1 86 ? 10.815 4.412 -7.437 1.00 89.06 86 PRO A O 1
ATOM 620 N N . GLN A 1 87 ? 12.981 4.884 -7.779 1.00 91.00 87 GLN A N 1
ATOM 621 C CA . GLN A 1 87 ? 13.439 4.199 -6.569 1.00 91.00 87 GLN A CA 1
ATOM 622 C C . GLN A 1 87 ? 12.980 4.969 -5.329 1.00 91.00 87 GLN A C 1
ATOM 624 O O . GLN A 1 87 ? 12.464 4.368 -4.391 1.00 91.00 87 GLN A O 1
ATOM 629 N N . SER A 1 88 ? 13.131 6.294 -5.339 1.00 93.00 88 SER A N 1
ATOM 630 C CA . SER A 1 88 ? 12.703 7.172 -4.247 1.00 93.00 88 SER A CA 1
ATOM 631 C C . SER A 1 88 ? 11.189 7.109 -4.024 1.00 93.00 88 SER A C 1
ATOM 633 O O . SER A 1 88 ? 10.736 6.902 -2.895 1.00 93.00 88 SER A O 1
ATOM 635 N N . VAL A 1 89 ? 10.396 7.187 -5.100 1.00 94.75 89 VAL A N 1
ATOM 636 C CA . VAL A 1 89 ? 8.932 7.042 -5.028 1.00 94.75 89 VAL A CA 1
ATOM 637 C C . VAL A 1 89 ? 8.547 5.660 -4.506 1.00 94.75 89 VAL A C 1
ATOM 639 O O . VAL A 1 89 ? 7.749 5.557 -3.572 1.00 94.75 89 VAL A O 1
ATOM 642 N N . ALA A 1 90 ? 9.135 4.598 -5.063 1.00 93.62 90 ALA A N 1
ATOM 643 C CA . ALA A 1 90 ? 8.817 3.233 -4.665 1.00 93.62 90 ALA A CA 1
ATOM 644 C C . ALA A 1 90 ? 9.150 2.968 -3.190 1.00 93.62 90 ALA A C 1
ATOM 646 O O . ALA A 1 90 ? 8.359 2.346 -2.481 1.00 93.62 90 ALA A O 1
ATOM 647 N N . PHE A 1 91 ? 10.288 3.483 -2.717 1.00 94.31 91 PHE A N 1
ATOM 648 C CA . PHE A 1 91 ? 10.696 3.383 -1.321 1.00 94.31 91 PHE A CA 1
ATOM 649 C C . PHE A 1 91 ? 9.707 4.094 -0.396 1.00 94.31 91 PHE A C 1
ATOM 651 O O . PHE A 1 91 ? 9.203 3.485 0.543 1.00 94.31 91 PHE A O 1
ATOM 658 N N . ARG A 1 92 ? 9.360 5.350 -0.698 1.00 94.81 92 ARG A N 1
ATOM 659 C CA . ARG A 1 92 ? 8.423 6.147 0.111 1.00 94.81 92 ARG A CA 1
ATOM 660 C C . ARG A 1 92 ? 7.040 5.504 0.193 1.00 94.81 92 ARG A C 1
ATOM 662 O O . ARG A 1 92 ? 6.457 5.442 1.271 1.00 94.81 92 ARG A O 1
ATOM 669 N N . LEU A 1 93 ? 6.532 4.980 -0.920 1.00 95.00 93 LEU A N 1
ATOM 670 C CA . LEU A 1 93 ? 5.272 4.234 -0.952 1.00 95.00 93 LEU A CA 1
ATOM 671 C C . LEU A 1 93 ? 5.341 2.941 -0.124 1.00 95.00 93 LEU A C 1
ATOM 673 O O . LEU A 1 93 ? 4.403 2.631 0.609 1.00 95.00 93 LEU A O 1
ATOM 677 N N . ALA A 1 94 ? 6.451 2.204 -0.196 1.00 93.62 94 ALA A N 1
ATOM 678 C CA . ALA A 1 94 ? 6.659 1.005 0.612 1.00 93.62 94 ALA A CA 1
ATOM 679 C C . ALA A 1 94 ? 6.755 1.320 2.119 1.00 93.62 94 ALA A C 1
ATOM 681 O O . ALA A 1 94 ? 6.206 0.572 2.928 1.00 93.62 94 ALA A O 1
ATOM 682 N N . GLU A 1 95 ? 7.369 2.443 2.508 1.00 93.19 95 GLU A N 1
ATOM 683 C CA . GLU A 1 95 ? 7.402 2.899 3.906 1.00 93.19 95 GLU A CA 1
ATOM 684 C C . GLU A 1 95 ? 6.011 3.266 4.445 1.00 93.19 95 GLU A C 1
ATOM 686 O O . GLU A 1 95 ? 5.689 2.954 5.593 1.00 93.19 95 GLU A O 1
ATOM 691 N N . LEU A 1 96 ? 5.147 3.868 3.619 1.00 93.44 96 LEU A N 1
ATOM 692 C CA . LEU A 1 96 ? 3.759 4.147 4.008 1.00 93.44 96 LEU A CA 1
ATOM 693 C C . LEU A 1 96 ? 2.983 2.858 4.315 1.00 93.44 96 LEU A C 1
ATOM 695 O O . LEU A 1 96 ? 2.175 2.838 5.244 1.00 93.44 96 LEU A O 1
ATOM 699 N N . VAL A 1 97 ? 3.253 1.777 3.577 1.00 91.62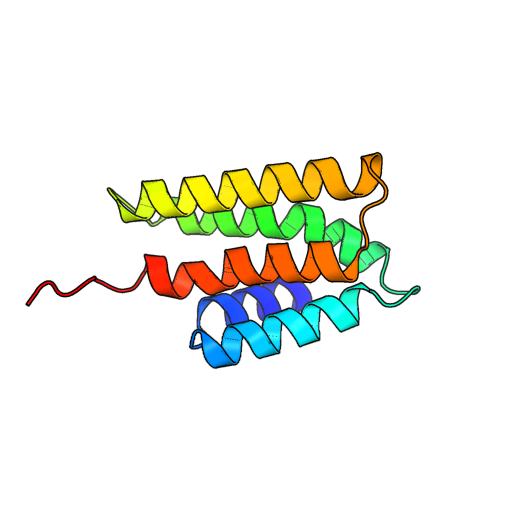 97 VAL A N 1
ATOM 700 C CA . VAL A 1 97 ? 2.671 0.450 3.839 1.00 91.62 97 VAL A CA 1
ATOM 701 C C . VAL A 1 97 ? 3.272 -0.187 5.091 1.00 91.62 97 VAL A C 1
ATOM 703 O O . VAL A 1 97 ? 2.529 -0.733 5.904 1.00 91.62 97 VAL A O 1
ATOM 706 N N . ALA A 1 98 ? 4.589 -0.089 5.283 1.00 91.19 98 ALA A N 1
ATOM 707 C CA . ALA A 1 98 ? 5.274 -0.606 6.467 1.00 91.19 98 ALA A CA 1
ATOM 708 C C . ALA A 1 98 ? 4.702 -0.036 7.776 1.00 91.19 98 ALA A C 1
ATOM 710 O O . ALA A 1 98 ? 4.579 -0.748 8.776 1.00 91.19 98 ALA A O 1
ATOM 711 N N . ASP A 1 99 ? 4.298 1.236 7.777 1.00 89.19 99 ASP A N 1
ATOM 712 C CA . ASP A 1 99 ? 3.762 1.880 8.97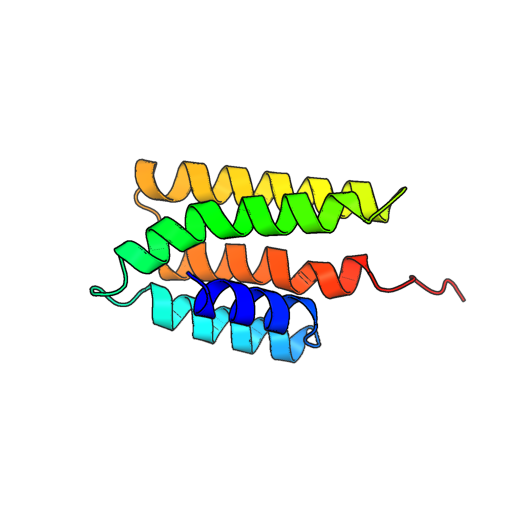5 1.00 89.19 99 ASP A CA 1
ATOM 713 C C . ASP A 1 99 ? 2.339 1.430 9.352 1.00 89.19 99 ASP A C 1
ATOM 715 O O . ASP A 1 99 ? 1.883 1.705 10.463 1.00 89.19 99 ASP A O 1
ATOM 719 N N . LEU A 1 100 ? 1.644 0.668 8.496 1.00 85.62 100 LEU A N 1
ATOM 720 C CA . LEU A 1 100 ? 0.385 0.016 8.878 1.00 85.62 100 LEU A CA 1
ATOM 721 C C . LEU A 1 100 ? 0.560 -0.901 10.092 1.00 85.62 100 LEU A C 1
ATOM 723 O O . LEU A 1 100 ? -0.334 -0.960 10.939 1.00 85.62 100 LEU A O 1
ATOM 727 N N . SER A 1 101 ? 1.719 -1.563 10.211 1.00 82.94 101 SER A N 1
ATOM 728 C CA . SER A 1 101 ? 2.063 -2.375 11.383 1.00 82.94 101 SER A CA 1
ATOM 729 C C . SER A 1 101 ? 1.936 -1.555 12.672 1.00 82.94 101 SER A C 1
ATOM 731 O O . SER A 1 101 ? 1.321 -2.010 13.635 1.00 82.94 101 SER A O 1
ATOM 733 N N . ARG A 1 102 ? 2.414 -0.302 12.656 1.00 79.94 102 ARG A N 1
ATOM 734 C CA . ARG A 1 102 ? 2.372 0.651 13.773 1.00 79.94 102 ARG A CA 1
ATOM 735 C C . ARG A 1 102 ? 0.957 1.144 14.068 1.00 79.94 102 ARG A C 1
ATOM 737 O O . ARG A 1 102 ? 0.615 1.325 15.230 1.00 79.94 102 ARG A O 1
ATOM 744 N N . ILE A 1 103 ? 0.127 1.332 13.042 1.00 81.88 103 ILE A N 1
ATOM 745 C CA . ILE A 1 103 ? -1.282 1.733 13.203 1.00 81.88 103 ILE A CA 1
ATOM 746 C C . ILE A 1 103 ? -2.092 0.622 13.890 1.00 81.88 103 ILE A C 1
ATOM 748 O O . ILE A 1 103 ? -2.998 0.913 14.670 1.00 81.88 103 ILE A O 1
ATOM 752 N N . GLY A 1 104 ? -1.770 -0.645 13.616 1.00 67.00 104 GLY A N 1
ATOM 753 C CA . GLY A 1 104 ? -2.427 -1.805 14.219 1.00 67.00 104 GLY A CA 1
ATOM 754 C C . GLY A 1 104 ? -2.046 -2.065 15.680 1.00 67.00 104 GLY A C 1
ATOM 755 O O . GLY A 1 104 ? -2.866 -2.628 16.410 1.00 67.00 104 GLY A O 1
ATOM 756 N N . GLN A 1 105 ? -0.855 -1.637 16.120 1.00 57.94 105 GLN A N 1
ATOM 757 C CA . GLN A 1 105 ? -0.405 -1.822 17.501 1.00 57.94 105 GLN A CA 1
ATOM 758 C C . GLN A 1 105 ? -1.312 -1.027 18.457 1.00 57.94 105 GLN A C 1
ATOM 760 O O . GLN A 1 105 ? -1.456 0.191 18.298 1.00 57.94 105 GLN A O 1
ATOM 765 N N . PRO A 1 106 ? -1.944 -1.674 19.452 1.00 48.97 106 PRO A N 1
ATOM 766 C CA . PRO A 1 106 ? -2.539 -0.936 20.550 1.00 48.97 106 PRO A CA 1
ATOM 767 C C . PRO A 1 106 ? -1.406 -0.175 21.239 1.00 48.97 106 PRO A C 1
ATOM 769 O O . PRO A 1 106 ? -0.458 -0.771 21.741 1.00 48.97 106 PRO A O 1
ATOM 772 N N . HIS A 1 107 ? -1.475 1.154 21.223 1.00 51.97 107 HIS A N 1
ATOM 773 C CA . HIS A 1 107 ? -0.668 1.957 22.126 1.00 51.97 107 HIS A CA 1
ATOM 774 C C . HIS A 1 107 ? -1.190 1.666 23.540 1.00 51.97 107 HIS A C 1
ATOM 776 O O . HIS A 1 107 ? -2.144 2.307 23.980 1.00 51.97 107 HIS A O 1
ATOM 782 N N . GLU A 1 108 ? -0.633 0.646 24.202 1.00 41.38 108 GLU A N 1
ATOM 783 C CA . GLU A 1 108 ? -0.751 0.476 25.649 1.00 41.38 108 GLU A CA 1
ATOM 784 C C . GLU A 1 108 ? -0.207 1.753 26.290 1.00 41.38 108 GLU A C 1
ATOM 786 O O . GLU A 1 108 ? 0.994 2.022 26.300 1.00 41.38 108 GLU A O 1
ATOM 791 N N . ILE A 1 109 ? -1.135 2.594 26.733 1.00 45.69 109 ILE A N 1
ATOM 792 C CA . ILE A 1 109 ? -0.863 3.649 27.693 1.00 45.69 109 ILE A CA 1
ATOM 793 C C . ILE A 1 109 ? -0.715 2.961 29.052 1.00 45.69 109 ILE A C 1
ATOM 795 O O . ILE A 1 109 ? -1.685 2.419 29.580 1.00 45.69 109 ILE A O 1
ATOM 799 N N . ALA A 1 110 ? 0.524 2.912 29.543 1.00 36.78 110 ALA A N 1
ATOM 800 C CA . ALA A 1 110 ? 0.832 2.629 30.942 1.00 36.78 110 ALA A CA 1
ATOM 801 C C . ALA A 1 110 ? 0.389 3.797 31.834 1.00 36.78 110 ALA A C 1
ATOM 803 O O . ALA A 1 110 ? 0.443 4.955 31.350 1.00 36.78 110 ALA A O 1
#

=== Feature glossary ===
A reading guide for the features in this record.

Start from the sequence.

  · This is the polypeptide sequence — one letter per residue, N-terminus first. Length ranges from a few dozen residues for small domains to over a thousand for large multi-domain proteins.

Fold it, and you get atomic coordinates and the backbone conformation that goes with them.

  · Structure coordinates are given as an mmCIF _atom_site loop: one row per atom with element, residue name, chain id, sequence number, and x/y/z position in Å. Only the four main-chain atoms per residue are included here; side chains are omitted to keep the record compact.

  · Backbone dihedral angles. Every residue except chain termini has a φ (preceding-C → N → Cα → C) and a ψ (N → Cα → C → next-N). They are reported in degrees following the IUPAC sign convention. Secondary structure is essentially a statement about which (φ, ψ) basin each residue occupies.

  · The SS8 string is DSSP's per-residue secondary-structure call. α-helix (H) means an i→i+4 H-bond ladder; β-strand (E) means the residue participates in a β-sheet; 3₁₀ (G) and π (I) are tighter and wider helices; T/S are turns/bends; '-' is loop.

  · SS3 is a coarse helix/strand/coil call (letters a/b/c) made by the P-SEA algorithm from inter-Cα distances and dihedrals. It is less detailed than DSSP but needs only Cα positions.

Summarize the fold with a handful of shape descriptors and a per-residue structural alphabet.

  · Radius of gyration (Rg) is the root-mean-square distance of Cα atoms from their centroid — a single number for overall size and compactness. A globular domain of N residues has Rg ≈ 2.2·N^0.38 Å; an extended or disordered chain has a much larger Rg. The Cα contact count is the number of residue pairs whose Cα atoms are within 8 Å and are more than four positions apart in sequence — a standard proxy for tertiary packing density. The bounding box is the smallest axis-aligned box enclosing all Cα atoms.

  · The Foldseek 3Di string encodes local tertiary geometry as a 20-letter alphabet — one character per residue — derived from the relative positions of nearby Cα atoms. Unlike the amino-acid sequence, 3Di is a direct function of the 3D structure, so two proteins with the same fold have similar 3Di strings even at low sequence identity.

  · Solvent-accessible surface area (SASA) is the area in Å² traced out by the centre of a 1.4 Å probe sphere (a water molecule) rolled over the protein's van der Waals surface (Shrake–Rupley / Lee–Richards construction). Buried residues have near-zero SASA; fully exposed residues can exceed 200 Å². The total SASA scales roughly with the number of surface residues.

Ask how reliable the model is.

  · pLDDT (predicted Local Distance Difference Test) is AlphaFold's per-residue confidence score, ranging from 0 to 100. Values above 90 indicate high confidence (typically well-packed cores); 70–90 is confident; 50–70 low confidence; below 50 usually means the region is disordered or the prediction is unreliable there. AlphaFold stores pLDDT in the mmCIF B-factor column.

  · B-factor (Debye–Waller factor) reflects atomic displacement in the crystal lattice. It is an experimental observable (units Å²), not a prediction; low values mean the atom is pinned down, high values mean it moves or is heterogeneous across the crystal.

  · Predicted Aligned Error (PAE) is an AlphaFold confidence matrix: entry (i, j) is the expected error in the position of residue j, in ångströms, when the prediction is superimposed on the true structure at residue i. Low PAE within a block of residues means that block is internally rigid and well-predicted; high PAE between two blocks means their relative placement is uncertain even if each block individually is confident.

Place it in context: what it resembles, what it is annotated as, and how it looks.

  · Nearest PDB neighbors are the top structural matches found by Foldseek when searching this structure against the entire Protein Data Bank. Each hit reports a TM-score (0 to 1; >0.5 almost always implies the same fold) and an E-value. These are *structural* homologs — they may share no detectable sequence similarity.

  · Functional annotations link the protein to curated databases. InterPro entries identify conserved domains and families by matching the sequence against member-database signatures (Pfam, PROSITE, CDD, …). Gene Ontology (GO) terms describe molecular function, biological process, and cellular component in a controlled vocabulary. CATH places the structure in a hierarchical fold classification (Class/Architecture/Topology/Homologous-superfamily). The organism is the source species.

  · Three diagnostic plots accompany the record. The Cα contact map visualizes the tertiary structure as a 2D adjacency matrix (8 Å cutoff, sequence-local contacts suppressed). The Ramachandran plot shows the distribution of backbone (φ, ψ) torsions, with points in the α and β basins reflecting secondary structure content. The PAE plot shows AlphaFold's inter-residue confidence as a color matrix.

  · Six rendered views show the 3D structure from the faces of a cube — i.e. along ±x, ±y, ±z. Rendering representation is drawn randomly per protein from cartoon (secondary-structure ribbons), sticks (backbone bonds), or molecular surface; coloring is either N→C rainbow (blue at the N-terminus through red at the C-terminus) or one color per chain.